Protein AF-A0A967I7P1-F1 (afdb_monomer_lite)

Secondary structure (DSSP, 8-state):
-EETTTEE---HHHHHHHHH-TTSS--HHHHHHHHHHHHTTT--SS----SSHHHHHHHHHHHHHHHHHHHHHHHTT---SS-GGGGS-HHHHHHHHHHHHHHSHHHHHHHSHHHHH-

Foldseek 3Di:
DADPPLDQDDDVVQQVVCVVALALLRHSVLLSVQQSQCCVVVDQQLDGDDPDDVRVVLQVVLLVVVLVVLLVCVVVVHDDLFDNQLNVGNNSVNSSLRSCCRRVVVVCCVPSVSSNVD

Radius of gyration: 13.95 Å; chains: 1; bounding box: 37×30×35 Å

pLDDT: mean 91.56, std 9.34, range [55.06, 98.44]

Sequence (118 aa):
ESWDQGKVILAWDGVLRGAQNFLDGQNLVLHEFAHQLDSETGHTDGAPLLGGSHSYRSWAEVLSEEFLELQEKSRRGRPTLMDEYGATNPAEFFAVATETFFEKPRQMAKHHTELFET

Structure (mmCIF, N/CA/C/O backbone):
data_AF-A0A967I7P1-F1
#
_entry.id   AF-A0A967I7P1-F1
#
loop_
_atom_site.group_PDB
_atom_site.id
_atom_site.type_symbol
_atom_site.label_atom_id
_atom_site.label_alt_id
_atom_site.label_comp_id
_atom_site.label_asym_id
_atom_site.label_entity_id
_atom_site.label_seq_id
_atom_site.pdbx_PDB_ins_code
_atom_site.Cartn_x
_atom_site.Cartn_y
_atom_site.Cartn_z
_atom_site.occupancy
_atom_site.B_iso_or_equiv
_atom_site.auth_seq_id
_atom_site.auth_comp_id
_atom_site.auth_asym_id
_atom_site.auth_atom_id
_atom_site.pdbx_PDB_model_num
ATOM 1 N N . GLU A 1 1 ? -5.229 -13.146 -4.602 1.00 55.91 1 GLU A N 1
ATOM 2 C CA . GLU A 1 1 ? -3.864 -13.631 -4.841 1.00 55.91 1 GLU A CA 1
ATOM 3 C C . GLU A 1 1 ? -3.444 -13.312 -6.270 1.00 55.91 1 GLU A C 1
ATOM 5 O O . GLU A 1 1 ? -4.151 -13.682 -7.216 1.00 55.91 1 GLU A O 1
ATOM 10 N N . SER A 1 2 ? -2.299 -12.647 -6.418 1.00 55.38 2 SER A N 1
ATOM 11 C CA . SER A 1 2 ? -1.580 -12.472 -7.678 1.00 55.38 2 SER A CA 1
ATOM 12 C C . SER A 1 2 ? -0.619 -13.646 -7.870 1.00 55.38 2 SER A C 1
ATOM 14 O O . SER A 1 2 ? 0.101 -14.022 -6.949 1.00 55.38 2 SER A O 1
ATOM 16 N N . TRP A 1 3 ? -0.651 -14.277 -9.043 1.00 57.00 3 TRP A N 1
ATOM 17 C CA . TRP A 1 3 ? 0.164 -15.456 -9.361 1.00 57.00 3 TRP A CA 1
ATOM 18 C C . TRP A 1 3 ? 1.153 -15.131 -10.488 1.00 57.00 3 TRP A C 1
ATOM 20 O O . TRP A 1 3 ? 0.826 -14.336 -11.371 1.00 57.00 3 TRP A O 1
ATOM 30 N N . ASP A 1 4 ? 2.293 -15.840 -10.517 1.00 55.06 4 ASP A N 1
ATOM 31 C CA . ASP A 1 4 ? 3.481 -15.708 -11.402 1.00 55.06 4 ASP A CA 1
ATOM 32 C C . ASP A 1 4 ? 3.245 -15.698 -12.938 1.00 55.06 4 ASP A C 1
ATOM 34 O O . ASP A 1 4 ? 4.179 -15.807 -13.731 1.00 55.06 4 ASP A O 1
ATOM 38 N N . GLN A 1 5 ? 2.005 -15.594 -13.417 1.00 58.41 5 GLN A N 1
ATOM 39 C CA . GLN A 1 5 ? 1.648 -15.562 -14.841 1.00 58.41 5 GLN A CA 1
ATOM 40 C C . GLN A 1 5 ? 0.782 -14.353 -15.232 1.00 58.41 5 GLN A C 1
ATOM 42 O O . GLN A 1 5 ? 0.047 -14.427 -16.220 1.00 58.41 5 GLN A O 1
ATOM 47 N N . GLY A 1 6 ? 0.834 -13.258 -14.466 1.00 64.12 6 GLY A N 1
ATOM 48 C CA . GLY A 1 6 ? 0.105 -12.021 -14.779 1.00 64.12 6 GLY A CA 1
ATOM 49 C C . GLY A 1 6 ? -1.411 -12.145 -14.605 1.00 64.12 6 GLY A C 1
ATOM 50 O O . GLY A 1 6 ? -2.182 -11.516 -15.333 1.00 64.12 6 GLY A O 1
ATOM 51 N N . LYS A 1 7 ? -1.856 -13.030 -13.705 1.00 77.19 7 LYS A N 1
ATOM 52 C CA . LYS A 1 7 ? -3.276 -13.263 -13.424 1.00 77.19 7 LYS A CA 1
ATOM 53 C C . LYS A 1 7 ? -3.596 -12.790 -12.018 1.00 77.19 7 LYS A C 1
ATOM 55 O O . LYS A 1 7 ? -3.058 -13.314 -11.047 1.00 77.19 7 LYS A O 1
ATOM 60 N N . VAL A 1 8 ? -4.556 -11.879 -11.940 1.00 81.75 8 VAL A N 1
ATOM 61 C CA . VAL A 1 8 ? -5.145 -11.414 -10.687 1.00 81.75 8 VAL A CA 1
ATOM 62 C C . VAL A 1 8 ? -6.351 -12.296 -10.357 1.00 81.75 8 VAL A C 1
ATOM 64 O O . VAL A 1 8 ? -7.308 -12.363 -11.134 1.00 81.75 8 VAL A O 1
ATOM 67 N N . ILE A 1 9 ? -6.303 -12.998 -9.222 1.00 82.69 9 ILE A N 1
ATOM 68 C CA . ILE A 1 9 ? -7.405 -13.836 -8.732 1.00 82.69 9 ILE A CA 1
ATOM 69 C C . ILE A 1 9 ? -8.074 -13.143 -7.550 1.00 82.69 9 ILE A C 1
ATOM 71 O O . ILE A 1 9 ? -7.442 -12.880 -6.526 1.00 82.69 9 ILE A O 1
ATOM 75 N N . LEU A 1 10 ? -9.379 -12.903 -7.684 1.00 86.88 10 LEU A N 1
ATOM 76 C CA . LEU A 1 10 ? -10.177 -12.164 -6.712 1.00 86.88 10 LEU A CA 1
ATOM 77 C C . LEU A 1 10 ? -11.340 -13.010 -6.206 1.00 86.88 10 LEU A C 1
ATOM 79 O O . LEU A 1 10 ? -12.082 -13.611 -6.986 1.00 86.88 10 LEU A O 1
ATOM 83 N N . ALA A 1 11 ? -11.551 -12.987 -4.892 1.00 87.94 11 ALA A N 1
ATOM 84 C CA . ALA A 1 11 ? -12.796 -13.458 -4.309 1.00 87.94 11 ALA A CA 1
ATOM 85 C C . ALA A 1 11 ? -13.900 -12.426 -4.587 1.00 87.94 11 ALA A C 1
ATOM 87 O O . ALA A 1 11 ? -13.802 -11.278 -4.151 1.00 87.94 11 ALA A O 1
ATOM 88 N N . TRP A 1 12 ? -14.964 -12.833 -5.287 1.00 91.31 12 TRP A N 1
ATOM 89 C CA . TRP A 1 12 ? -16.040 -11.929 -5.717 1.00 91.31 12 TRP A CA 1
ATOM 90 C C . TRP A 1 12 ? -16.684 -11.155 -4.559 1.00 91.31 12 TRP A C 1
ATOM 92 O O . TRP A 1 12 ? -16.896 -9.949 -4.660 1.00 91.31 12 TRP A O 1
ATOM 102 N N . ASP A 1 13 ? -16.909 -11.810 -3.419 1.00 90.12 13 ASP A N 1
ATOM 103 C CA . ASP A 1 13 ? -17.461 -11.144 -2.236 1.00 90.12 13 ASP A CA 1
ATOM 104 C C . ASP A 1 13 ? -16.521 -10.063 -1.679 1.00 90.12 13 ASP A C 1
ATOM 106 O O . ASP A 1 13 ? -16.984 -9.064 -1.132 1.00 90.12 13 ASP A O 1
ATOM 110 N N . GLY A 1 14 ? -15.203 -10.243 -1.821 1.00 84.38 14 GLY A N 1
ATOM 111 C CA . GLY A 1 14 ? -14.206 -9.235 -1.455 1.00 84.38 14 GLY A CA 1
ATOM 112 C C . GLY A 1 14 ? -14.255 -8.020 -2.380 1.00 84.38 14 GLY A C 1
ATOM 113 O O . GLY A 1 14 ? -14.239 -6.890 -1.901 1.00 84.38 14 GLY A O 1
ATOM 114 N N . VAL A 1 15 ? -14.420 -8.250 -3.687 1.00 89.62 15 VAL A N 1
ATOM 115 C CA . VAL A 1 15 ? -14.613 -7.178 -4.680 1.00 89.62 15 VAL A CA 1
ATOM 116 C C . VAL A 1 15 ? -15.866 -6.363 -4.368 1.00 89.62 15 VAL A C 1
ATOM 118 O O . VAL A 1 15 ? -15.817 -5.135 -4.362 1.00 89.62 15 VAL A O 1
ATOM 121 N N . LEU A 1 16 ? -16.984 -7.032 -4.069 1.00 90.19 16 LEU A N 1
ATOM 122 C CA . LEU A 1 16 ? -18.230 -6.351 -3.720 1.00 90.19 16 LEU A CA 1
ATOM 123 C C . LEU A 1 16 ? -18.097 -5.515 -2.443 1.00 90.19 16 LEU A C 1
ATOM 125 O O . LEU A 1 16 ? -18.603 -4.396 -2.416 1.00 90.19 16 LEU A O 1
ATOM 129 N N . ARG A 1 17 ? -17.410 -6.022 -1.408 1.00 88.19 17 ARG A N 1
ATOM 130 C CA . ARG A 1 17 ? -17.174 -5.266 -0.167 1.00 88.19 17 ARG A CA 1
ATOM 131 C C . ARG A 1 17 ? -16.344 -4.004 -0.410 1.00 88.19 17 ARG A C 1
ATOM 133 O O . ARG A 1 17 ? -16.805 -2.926 -0.048 1.00 88.19 17 ARG A O 1
ATOM 140 N N . GLY A 1 18 ? -15.199 -4.119 -1.087 1.00 85.50 18 GLY A N 1
ATOM 141 C CA . GLY A 1 18 ? -14.349 -2.957 -1.388 1.00 85.50 18 GLY A CA 1
ATOM 142 C C . GLY A 1 18 ? -15.047 -1.924 -2.284 1.00 85.50 18 GLY A C 1
ATOM 143 O O . GLY A 1 18 ? -14.911 -0.721 -2.095 1.00 85.50 18 GLY A O 1
ATOM 144 N N . ALA A 1 19 ? -15.889 -2.366 -3.224 1.00 87.25 19 ALA A N 1
ATOM 145 C CA . ALA A 1 19 ? -16.678 -1.453 -4.054 1.00 87.25 19 ALA A CA 1
ATOM 146 C C . ALA A 1 19 ? -17.805 -0.731 -3.284 1.00 87.25 19 ALA A C 1
ATOM 148 O O . ALA A 1 19 ? -18.269 0.323 -3.719 1.00 87.25 19 ALA A O 1
ATOM 149 N N . GLN A 1 20 ? -18.279 -1.297 -2.170 1.00 91.19 20 GLN A N 1
ATOM 150 C CA . GLN A 1 20 ? -19.348 -0.716 -1.353 1.00 91.19 20 GLN A CA 1
ATOM 151 C C . GLN A 1 20 ? -18.841 0.321 -0.350 1.00 91.19 20 GLN A C 1
ATOM 153 O O . GLN A 1 20 ? -19.590 1.243 -0.018 1.00 91.19 20 GLN A O 1
ATOM 158 N N . ASN A 1 21 ? -17.604 0.186 0.131 1.00 90.75 21 ASN A N 1
ATOM 159 C CA . ASN A 1 21 ? -17.021 1.100 1.103 1.00 90.75 21 ASN A CA 1
ATOM 160 C C . ASN A 1 21 ? -15.593 1.490 0.722 1.00 90.75 21 ASN A C 1
ATOM 162 O O . ASN A 1 21 ? -14.646 0.825 1.098 1.00 90.75 21 ASN A O 1
ATOM 166 N N . PHE A 1 22 ? -15.452 2.621 0.039 1.00 90.81 22 PHE A N 1
ATOM 167 C CA . PHE A 1 22 ? -14.157 3.114 -0.435 1.00 90.81 22 PHE A CA 1
ATOM 168 C C . PHE A 1 22 ? -13.442 4.027 0.582 1.00 90.81 22 PHE A C 1
ATOM 170 O O . PHE A 1 22 ? -12.728 4.953 0.201 1.00 90.81 22 PHE A O 1
ATOM 177 N N . LEU A 1 23 ? -13.752 3.882 1.875 1.00 91.44 23 LEU A N 1
ATOM 178 C CA . LEU A 1 23 ? -13.301 4.786 2.945 1.00 91.44 23 LEU A CA 1
ATOM 179 C C . LEU A 1 23 ? -12.723 4.046 4.161 1.00 91.44 23 LEU A C 1
ATOM 181 O O . LEU A 1 23 ? -12.254 4.701 5.100 1.00 91.44 23 LEU A O 1
ATOM 185 N N . ASP A 1 24 ? -12.772 2.711 4.193 1.00 91.69 24 ASP A N 1
ATOM 186 C CA . ASP A 1 24 ? -12.225 1.921 5.301 1.00 91.69 24 ASP A CA 1
ATOM 187 C C . ASP A 1 24 ? -10.746 1.572 5.121 1.00 91.69 24 ASP A C 1
ATOM 189 O O . ASP A 1 24 ? -10.099 1.241 6.118 1.00 91.69 24 ASP A O 1
ATOM 193 N N . GLY A 1 25 ? -10.167 1.827 3.944 1.00 92.62 25 GLY A N 1
ATOM 194 C CA . GLY A 1 25 ? -8.765 1.551 3.651 1.00 92.62 25 GLY A CA 1
ATOM 195 C C . GLY A 1 25 ? -8.515 0.079 3.351 1.00 92.62 25 GLY A C 1
ATOM 196 O O . GLY A 1 25 ? -7.390 -0.365 3.556 1.00 92.62 25 GLY A O 1
ATOM 197 N N . GLN A 1 26 ? -9.549 -0.664 2.943 1.00 93.25 26 GLN A N 1
ATOM 198 C CA . GLN A 1 26 ? -9.488 -2.092 2.651 1.00 93.25 26 GLN A CA 1
ATOM 199 C C . GLN A 1 26 ? -10.125 -2.380 1.287 1.00 93.25 26 GLN A C 1
ATOM 201 O O . GLN A 1 26 ? -11.342 -2.491 1.129 1.00 93.25 26 GLN A O 1
ATOM 206 N N . ASN A 1 27 ? -9.279 -2.583 0.283 1.00 95.12 27 ASN A N 1
ATOM 207 C CA . ASN A 1 27 ? -9.681 -2.821 -1.088 1.00 95.12 27 ASN A CA 1
ATOM 208 C C . ASN A 1 27 ? -8.894 -3.958 -1.734 1.00 95.12 27 ASN A C 1
ATOM 210 O O . ASN A 1 27 ? -7.821 -3.764 -2.306 1.00 95.12 27 ASN A O 1
ATOM 214 N N . LEU A 1 28 ? -9.510 -5.143 -1.758 1.00 93.44 28 LEU A N 1
ATOM 215 C CA . LEU A 1 28 ? -8.911 -6.336 -2.357 1.00 93.44 28 LEU A CA 1
ATOM 216 C C . LEU A 1 28 ? -8.489 -6.124 -3.820 1.00 93.44 28 LEU A C 1
ATOM 218 O O . LEU A 1 28 ? -7.512 -6.709 -4.264 1.00 93.44 28 LEU A O 1
ATOM 222 N N . VAL A 1 29 ? -9.210 -5.304 -4.591 1.00 94.06 29 VAL A N 1
ATOM 223 C CA . VAL A 1 29 ? -8.823 -5.054 -5.985 1.00 94.06 29 VAL A CA 1
ATOM 224 C C . VAL A 1 29 ? -7.516 -4.270 -6.024 1.00 94.06 29 VAL A C 1
ATOM 226 O O . VAL A 1 29 ? -6.571 -4.717 -6.664 1.00 94.06 29 VAL A O 1
ATOM 229 N N . LEU A 1 30 ? -7.434 -3.138 -5.321 1.00 95.56 30 LEU A N 1
ATOM 230 C CA . LEU A 1 30 ? -6.212 -2.326 -5.292 1.00 95.56 30 LEU A CA 1
ATOM 231 C C . LEU A 1 30 ? -5.019 -3.116 -4.751 1.00 95.56 30 LEU A C 1
ATOM 233 O O . LEU A 1 30 ? -3.943 -3.054 -5.337 1.00 95.56 30 LEU A O 1
ATOM 237 N N . HIS A 1 31 ? -5.242 -3.898 -3.697 1.00 95.94 31 HIS A N 1
ATOM 238 C CA . HIS A 1 31 ? -4.238 -4.752 -3.074 1.00 95.94 31 HIS A CA 1
ATOM 239 C C . HIS A 1 31 ? -3.584 -5.707 -4.084 1.00 95.94 31 HIS A C 1
ATOM 241 O O . HIS A 1 31 ? -2.368 -5.759 -4.245 1.00 95.94 31 HIS A O 1
ATOM 247 N N . GLU A 1 32 ? -4.399 -6.442 -4.835 1.00 94.00 32 GLU A N 1
ATOM 248 C CA . GLU A 1 32 ? -3.904 -7.458 -5.765 1.00 94.00 32 GLU A CA 1
ATOM 249 C C . GLU A 1 32 ? -3.291 -6.843 -7.028 1.00 94.00 32 GLU A C 1
ATOM 251 O O . GLU A 1 32 ? -2.361 -7.400 -7.612 1.00 94.00 32 GLU A O 1
ATOM 256 N N . PHE A 1 33 ? -3.770 -5.664 -7.436 1.00 94.12 33 PHE A N 1
ATOM 257 C CA . PHE A 1 33 ? -3.123 -4.884 -8.488 1.00 94.12 33 PHE A CA 1
ATOM 258 C C . PHE A 1 33 ? -1.771 -4.314 -8.038 1.00 94.12 33 PHE A C 1
ATOM 260 O O . PHE A 1 33 ? -0.855 -4.258 -8.856 1.00 94.12 33 PHE A O 1
ATOM 267 N N . ALA A 1 34 ? -1.60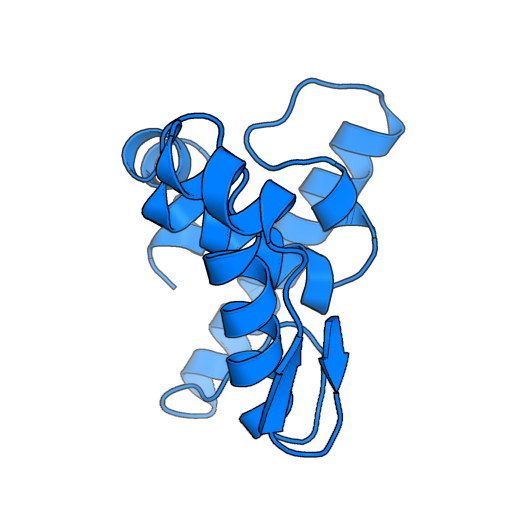9 -3.944 -6.765 1.00 94.94 34 ALA A N 1
ATOM 268 C CA . ALA A 1 34 ? -0.318 -3.523 -6.227 1.00 94.94 34 ALA A CA 1
ATOM 269 C C . ALA A 1 34 ? 0.708 -4.663 -6.302 1.00 94.94 34 ALA A C 1
ATOM 271 O 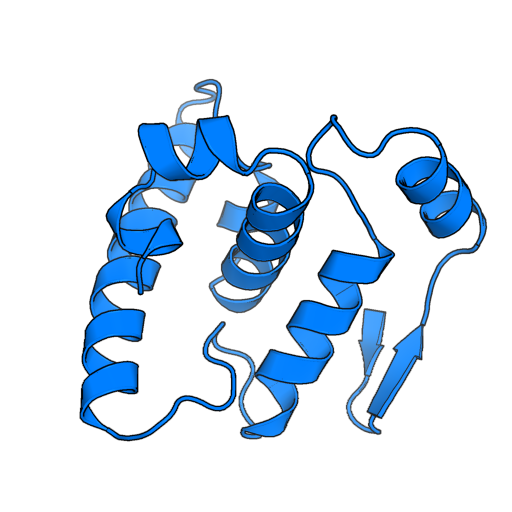O . ALA A 1 34 ? 1.797 -4.465 -6.836 1.00 94.94 34 ALA A O 1
ATOM 272 N N . HIS A 1 35 ? 0.328 -5.881 -5.903 1.00 93.62 35 HIS A N 1
ATOM 273 C CA . HIS A 1 35 ? 1.175 -7.070 -6.078 1.00 93.62 35 HIS A CA 1
ATOM 274 C C . HIS A 1 35 ? 1.534 -7.326 -7.543 1.00 93.62 35 HIS A C 1
ATOM 276 O O . HIS A 1 35 ? 2.662 -7.702 -7.858 1.00 93.62 35 HIS A O 1
ATOM 282 N N . GLN A 1 36 ? 0.593 -7.098 -8.465 1.00 91.25 36 GLN A N 1
ATOM 283 C CA . GLN A 1 36 ? 0.884 -7.223 -9.890 1.00 91.25 36 GLN A CA 1
ATOM 284 C C . GLN A 1 36 ? 1.949 -6.212 -10.341 1.00 91.25 36 GLN A C 1
ATOM 286 O O . GLN A 1 36 ? 2.868 -6.618 -11.046 1.00 91.25 36 GLN A O 1
ATOM 291 N N . LEU A 1 37 ? 1.863 -4.949 -9.913 1.00 91.50 37 LEU A N 1
ATOM 292 C CA . LEU A 1 37 ? 2.852 -3.913 -10.238 1.00 91.50 37 LEU A CA 1
ATOM 293 C C . LEU A 1 37 ? 4.229 -4.194 -9.626 1.00 91.50 37 LEU A C 1
ATOM 295 O O . LEU A 1 37 ? 5.240 -3.985 -10.293 1.00 91.50 37 LEU A O 1
ATOM 299 N N . ASP A 1 38 ? 4.271 -4.676 -8.384 1.00 91.81 38 ASP A N 1
ATOM 300 C CA . ASP A 1 38 ? 5.509 -5.084 -7.708 1.00 91.81 38 ASP A CA 1
ATOM 301 C C . ASP A 1 38 ? 6.214 -6.192 -8.514 1.00 91.81 38 ASP A C 1
ATOM 303 O O . ASP A 1 38 ? 7.368 -6.056 -8.931 1.00 91.81 38 ASP A O 1
ATOM 307 N N . SER A 1 39 ? 5.446 -7.219 -8.900 1.00 89.44 39 SER A N 1
ATOM 308 C CA . SER A 1 39 ? 5.950 -8.378 -9.646 1.00 89.44 39 SER A CA 1
ATOM 309 C C . SER A 1 39 ? 6.501 -8.067 -11.047 1.00 89.44 39 SER A C 1
ATOM 311 O O . SER A 1 39 ? 7.272 -8.865 -11.586 1.00 89.44 39 SER A O 1
ATOM 313 N N . GLU A 1 40 ? 6.157 -6.923 -11.659 1.00 86.62 40 GLU A N 1
ATOM 314 C CA . GLU A 1 40 ? 6.640 -6.552 -13.003 1.00 86.62 40 GLU A CA 1
ATOM 315 C C . GLU A 1 40 ? 8.166 -6.387 -13.061 1.00 86.62 40 GLU A C 1
ATOM 317 O O . GLU A 1 40 ? 8.773 -6.551 -14.122 1.00 86.62 40 GLU A O 1
ATOM 322 N N . THR A 1 41 ? 8.801 -6.110 -11.921 1.00 80.31 41 THR A N 1
ATOM 323 C CA . THR A 1 41 ? 10.262 -6.015 -11.801 1.00 80.31 41 THR A CA 1
ATOM 324 C C . THR A 1 41 ? 10.958 -7.383 -11.755 1.00 80.31 41 THR A C 1
ATOM 326 O O . THR A 1 41 ? 12.189 -7.460 -11.827 1.00 80.31 41 THR A O 1
ATOM 329 N N . GLY A 1 42 ? 10.189 -8.472 -11.630 1.00 80.19 42 GLY A N 1
ATOM 330 C CA . GLY A 1 42 ? 10.686 -9.826 -11.379 1.00 80.19 42 GLY A CA 1
ATOM 331 C C . GLY A 1 42 ? 11.035 -10.106 -9.913 1.00 80.19 42 GLY A C 1
ATOM 332 O O . GLY A 1 42 ? 11.537 -11.190 -9.618 1.00 80.19 42 GLY A O 1
ATOM 333 N N . HIS A 1 43 ? 10.779 -9.155 -9.012 1.00 82.31 43 HIS A N 1
ATOM 334 C CA . HIS A 1 43 ? 10.916 -9.291 -7.563 1.00 82.31 43 HIS A CA 1
ATOM 335 C C . HIS A 1 43 ? 9.590 -8.912 -6.889 1.00 82.31 43 HIS A C 1
ATOM 337 O O . HIS A 1 43 ? 8.744 -8.272 -7.502 1.00 82.31 43 HIS A O 1
ATOM 343 N N . THR A 1 44 ? 9.392 -9.354 -5.649 1.00 85.81 44 THR A N 1
ATOM 344 C CA . THR A 1 44 ? 8.225 -9.002 -4.824 1.00 85.81 44 THR A CA 1
ATOM 345 C C . THR A 1 44 ? 8.728 -8.441 -3.501 1.00 85.81 44 THR A C 1
ATOM 347 O O . THR A 1 44 ? 8.783 -9.143 -2.484 1.00 85.81 44 THR A O 1
ATOM 350 N N . ASP A 1 45 ? 9.246 -7.221 -3.552 1.00 89.31 45 ASP A N 1
ATOM 351 C CA . ASP A 1 45 ? 9.893 -6.531 -2.437 1.00 89.31 45 ASP A CA 1
ATOM 352 C C . ASP A 1 45 ? 9.212 -5.198 -2.091 1.00 89.31 45 ASP A C 1
ATOM 354 O O . ASP A 1 45 ? 9.739 -4.425 -1.288 1.00 89.31 45 ASP A O 1
ATOM 358 N N . GLY A 1 46 ? 8.014 -4.959 -2.632 1.00 91.44 46 GLY A N 1
ATOM 359 C CA . GLY A 1 46 ? 7.256 -3.728 -2.447 1.00 91.44 46 GLY A CA 1
ATOM 360 C C . GLY A 1 46 ? 7.790 -2.559 -3.274 1.00 91.44 46 GLY A C 1
ATOM 361 O O . GLY A 1 46 ? 7.492 -1.408 -2.955 1.00 91.44 46 GLY A O 1
ATOM 362 N N . ALA A 1 47 ? 8.596 -2.815 -4.306 1.00 92.62 47 ALA A N 1
ATOM 363 C CA . ALA A 1 47 ? 9.157 -1.799 -5.185 1.00 92.62 47 ALA A CA 1
ATOM 364 C C . ALA A 1 47 ? 8.709 -2.039 -6.639 1.00 92.62 47 ALA A C 1
ATOM 366 O O . ALA A 1 47 ? 9.375 -2.763 -7.384 1.00 92.62 47 ALA A O 1
ATOM 367 N N . PRO A 1 48 ? 7.622 -1.384 -7.097 1.00 90.00 48 PRO A N 1
ATOM 368 C CA . PRO A 1 48 ? 7.181 -1.491 -8.488 1.00 90.00 48 PRO A CA 1
ATOM 369 C C . PRO A 1 48 ? 8.207 -0.879 -9.463 1.00 90.00 48 PRO A C 1
ATOM 371 O O . PRO A 1 48 ? 9.277 -0.398 -9.084 1.00 90.00 48 PRO A O 1
ATOM 374 N N . LEU A 1 49 ? 7.903 -0.873 -10.763 1.00 89.12 49 LEU A N 1
ATOM 375 C CA . LEU A 1 49 ? 8.749 -0.198 -11.753 1.00 89.12 49 LEU A CA 1
ATOM 376 C C . LEU A 1 49 ? 8.831 1.317 -11.481 1.00 89.12 49 LEU A C 1
ATOM 378 O O . LEU A 1 49 ? 7.875 2.056 -11.715 1.00 89.12 49 LEU A O 1
ATOM 382 N N . LEU A 1 50 ? 10.000 1.789 -11.036 1.00 87.25 50 LEU A N 1
ATOM 383 C CA . LEU A 1 50 ? 10.263 3.201 -10.734 1.00 87.25 50 LEU A CA 1
ATOM 384 C C . LEU A 1 50 ? 11.120 3.872 -11.818 1.00 87.25 50 LEU A C 1
ATOM 386 O O . LEU A 1 50 ? 11.919 3.237 -12.507 1.00 87.25 50 LEU A O 1
ATOM 390 N N . GLY A 1 51 ? 10.995 5.200 -11.936 1.00 82.12 51 GLY A N 1
ATOM 391 C CA . GLY A 1 51 ? 11.591 6.036 -12.993 1.00 82.12 51 GLY A CA 1
ATOM 392 C C . GLY A 1 51 ? 13.124 6.182 -13.002 1.00 82.12 51 GLY A C 1
ATOM 393 O O . GLY A 1 51 ? 13.637 7.110 -13.628 1.00 82.12 51 GLY A O 1
ATOM 394 N N . GLY A 1 52 ? 13.870 5.304 -12.324 1.00 83.81 52 GLY A N 1
ATOM 395 C CA . GLY A 1 52 ? 15.336 5.280 -12.320 1.00 83.81 52 GLY A CA 1
ATOM 396 C C . GLY A 1 52 ? 15.956 4.974 -10.953 1.00 83.81 52 GLY A C 1
ATOM 397 O O . GLY A 1 52 ? 15.277 4.904 -9.933 1.00 83.81 52 GLY A O 1
ATOM 398 N N . SER A 1 53 ? 17.283 4.817 -10.915 1.00 81.12 53 SER A N 1
ATOM 399 C CA . SER A 1 53 ? 18.024 4.386 -9.713 1.00 81.12 53 SER A CA 1
ATOM 400 C C . SER A 1 53 ? 17.918 5.342 -8.520 1.00 81.12 53 SER A C 1
ATOM 402 O O . SER A 1 53 ? 17.971 4.896 -7.376 1.00 81.12 53 SER A O 1
ATOM 404 N N . HIS A 1 54 ? 17.754 6.645 -8.767 1.00 86.88 54 HIS A N 1
ATOM 405 C CA . HIS A 1 54 ? 17.516 7.625 -7.706 1.00 86.88 54 HIS A CA 1
ATOM 406 C C . HIS A 1 54 ? 16.154 7.404 -7.031 1.00 86.88 54 HIS A C 1
ATOM 408 O O . HIS A 1 54 ? 16.078 7.414 -5.806 1.00 86.88 54 HIS A O 1
ATOM 414 N N . SER A 1 55 ? 15.105 7.146 -7.821 1.00 89.50 55 SER A N 1
ATOM 415 C CA . SER A 1 55 ? 13.764 6.844 -7.310 1.00 89.50 55 SER A CA 1
ATOM 416 C C . SER A 1 55 ? 13.761 5.563 -6.483 1.00 89.50 55 SER A C 1
ATOM 418 O O . SER A 1 55 ? 13.204 5.562 -5.396 1.00 89.50 55 SER A O 1
ATOM 420 N N . TYR A 1 56 ? 14.469 4.517 -6.925 1.00 91.69 56 TYR A N 1
ATOM 421 C CA . TYR A 1 56 ? 14.608 3.281 -6.145 1.00 91.69 56 TYR A CA 1
ATOM 422 C C . TYR A 1 56 ? 15.261 3.493 -4.782 1.00 91.69 56 TYR A C 1
ATOM 424 O O . TYR A 1 56 ? 14.827 2.896 -3.804 1.00 91.69 56 TYR A O 1
ATOM 432 N N . ARG A 1 57 ? 16.294 4.339 -4.692 1.00 92.19 57 ARG A N 1
ATOM 433 C CA . ARG A 1 57 ? 16.936 4.622 -3.403 1.00 92.19 57 ARG A CA 1
ATOM 434 C C . ARG A 1 57 ? 15.993 5.369 -2.461 1.00 92.19 57 ARG A C 1
ATOM 436 O O . ARG A 1 57 ? 15.830 4.935 -1.330 1.00 92.19 57 ARG A O 1
ATOM 443 N N . SER A 1 58 ? 15.373 6.445 -2.950 1.00 93.56 58 SER A N 1
ATOM 444 C CA . SER A 1 58 ? 14.414 7.237 -2.169 1.00 93.56 58 SER A CA 1
ATOM 445 C C . SER A 1 58 ? 13.251 6.372 -1.683 1.00 93.56 58 SER A C 1
ATOM 447 O O . SER A 1 58 ? 12.908 6.397 -0.508 1.00 93.56 58 SER A O 1
ATOM 449 N N . TRP A 1 59 ? 12.696 5.553 -2.578 1.00 95.50 59 TRP A N 1
ATOM 450 C CA . TRP A 1 59 ? 11.622 4.618 -2.264 1.00 95.50 59 TRP A CA 1
ATOM 451 C C . TRP A 1 59 ? 12.034 3.598 -1.208 1.00 95.50 59 TRP A C 1
ATOM 453 O O . TRP A 1 59 ? 11.332 3.426 -0.220 1.00 95.50 59 TRP A O 1
ATOM 463 N N . ALA A 1 60 ? 13.188 2.950 -1.380 1.00 94.38 60 ALA A N 1
ATOM 464 C CA . ALA A 1 60 ? 13.662 1.948 -0.435 1.00 94.38 60 ALA A CA 1
ATOM 465 C C . ALA A 1 60 ? 13.900 2.535 0.964 1.00 94.38 60 ALA A C 1
ATOM 467 O O . ALA A 1 60 ? 13.605 1.867 1.953 1.00 94.38 60 ALA A O 1
ATOM 468 N N . GLU A 1 61 ? 14.419 3.763 1.053 1.00 96.38 61 GLU A N 1
ATOM 469 C CA . GLU A 1 61 ? 14.623 4.471 2.321 1.00 96.38 61 GLU A CA 1
ATOM 470 C C . GLU A 1 61 ? 13.282 4.737 3.024 1.00 96.38 61 GLU A C 1
ATOM 472 O O . GLU A 1 61 ? 13.084 4.264 4.146 1.00 96.38 61 GLU A O 1
ATOM 477 N N . VAL A 1 62 ? 12.339 5.390 2.338 1.00 97.44 62 VAL A N 1
ATOM 478 C CA . VAL A 1 62 ? 11.023 5.752 2.896 1.00 97.44 62 VAL A CA 1
ATOM 479 C C . VAL A 1 62 ? 10.184 4.516 3.230 1.00 97.44 62 VAL A C 1
ATOM 481 O O . VAL A 1 62 ? 9.659 4.403 4.338 1.00 97.44 62 VAL A O 1
ATOM 484 N N . LEU A 1 63 ? 10.090 3.551 2.309 1.00 96.50 63 LEU A N 1
ATOM 485 C CA . LEU A 1 63 ? 9.310 2.330 2.513 1.00 96.50 63 LEU A CA 1
ATOM 486 C C . LEU A 1 63 ? 9.838 1.533 3.707 1.00 96.50 63 LEU A C 1
ATOM 488 O O . LEU A 1 63 ? 9.049 1.064 4.525 1.00 96.50 63 LEU A O 1
ATOM 492 N N . SER A 1 64 ? 11.162 1.395 3.837 1.00 96.75 64 SER A N 1
ATOM 493 C CA . SER A 1 64 ? 11.757 0.640 4.945 1.00 96.75 64 SER A CA 1
ATOM 494 C C . SER A 1 64 ? 11.473 1.286 6.301 1.00 96.75 64 SER A C 1
ATOM 496 O O . SER A 1 64 ? 11.190 0.572 7.265 1.00 96.75 64 SER A O 1
ATOM 498 N N . GLU A 1 65 ? 11.546 2.615 6.398 1.00 98.06 65 GLU A N 1
ATOM 499 C CA . GLU A 1 65 ? 11.262 3.338 7.641 1.00 98.06 65 GLU A CA 1
ATOM 500 C C . GLU A 1 65 ? 9.795 3.182 8.063 1.00 98.06 65 GLU A C 1
ATOM 502 O O . GLU A 1 65 ? 9.506 2.786 9.196 1.00 98.06 65 GLU A O 1
ATOM 507 N N . GLU A 1 66 ? 8.873 3.411 7.132 1.00 98.25 66 GLU A N 1
ATOM 508 C CA . GLU A 1 66 ? 7.431 3.329 7.367 1.00 98.25 66 GLU A CA 1
ATOM 509 C C . GLU A 1 66 ? 6.973 1.897 7.682 1.00 98.25 66 GLU A C 1
ATOM 511 O O . GLU A 1 66 ? 6.159 1.671 8.585 1.00 98.25 66 GLU A O 1
ATOM 516 N N . PHE A 1 67 ? 7.557 0.903 7.006 1.00 98.31 67 PHE A N 1
ATOM 517 C CA . PHE A 1 67 ? 7.319 -0.509 7.294 1.00 98.31 67 PHE A CA 1
ATOM 518 C C . PHE A 1 67 ? 7.737 -0.877 8.722 1.00 98.31 67 PHE A C 1
ATOM 520 O O . PHE A 1 67 ? 6.961 -1.490 9.460 1.00 98.31 67 PHE A O 1
ATOM 527 N N . LEU A 1 68 ? 8.938 -0.470 9.149 1.00 98.38 68 LEU A N 1
ATOM 528 C CA . LEU A 1 68 ? 9.421 -0.721 10.510 1.00 98.38 68 LEU A CA 1
ATOM 529 C C . LEU A 1 68 ? 8.565 -0.004 11.561 1.00 98.38 68 LEU A C 1
ATOM 531 O O . LEU A 1 68 ? 8.306 -0.561 12.635 1.00 98.38 68 LEU A O 1
ATOM 535 N N . GLU A 1 69 ? 8.098 1.210 11.267 1.00 98.25 69 GLU A N 1
ATOM 536 C CA . GLU A 1 69 ? 7.188 1.924 12.157 1.00 98.25 69 GLU A CA 1
ATOM 537 C C . GLU A 1 69 ? 5.849 1.183 12.303 1.00 98.25 69 GLU A C 1
ATOM 539 O O . GLU A 1 69 ? 5.368 1.001 13.432 1.00 98.25 69 GLU A O 1
ATOM 544 N N . LEU A 1 70 ? 5.263 0.717 11.194 1.00 98.38 70 LEU A N 1
ATOM 545 C CA . LEU A 1 70 ? 4.028 -0.064 11.213 1.00 98.38 70 LEU A CA 1
ATOM 546 C C . LEU A 1 70 ? 4.211 -1.355 12.019 1.00 98.38 70 LEU A C 1
ATOM 548 O O . LEU A 1 70 ? 3.423 -1.613 12.930 1.00 98.38 70 LEU A O 1
ATOM 552 N N . GLN A 1 71 ? 5.289 -2.108 11.776 1.00 98.44 71 GLN A N 1
ATOM 553 C CA . GLN A 1 71 ? 5.616 -3.317 12.540 1.00 98.44 71 GLN A CA 1
ATOM 554 C C . GLN A 1 71 ? 5.675 -3.055 14.046 1.00 98.44 71 GLN A C 1
ATOM 556 O O . GLN A 1 71 ? 5.104 -3.809 14.842 1.00 98.44 71 GLN A O 1
ATOM 561 N N . GLU A 1 72 ? 6.334 -1.973 14.462 1.00 98.44 72 GLU A N 1
ATOM 562 C CA . GLU A 1 72 ? 6.453 -1.652 15.879 1.00 98.44 72 GLU A CA 1
ATOM 563 C C . GLU A 1 72 ? 5.116 -1.229 16.501 1.00 98.44 72 GLU A C 1
ATOM 565 O O . GLU A 1 72 ? 4.822 -1.604 17.644 1.00 98.44 72 GLU A O 1
ATOM 570 N N . LYS A 1 73 ? 4.290 -0.464 15.776 1.00 97.88 73 LYS A N 1
ATOM 571 C CA . LYS A 1 73 ? 2.947 -0.072 16.232 1.00 97.88 73 LYS A CA 1
ATOM 572 C C . LYS A 1 73 ? 2.030 -1.293 16.357 1.00 97.88 73 LYS A C 1
ATOM 574 O O 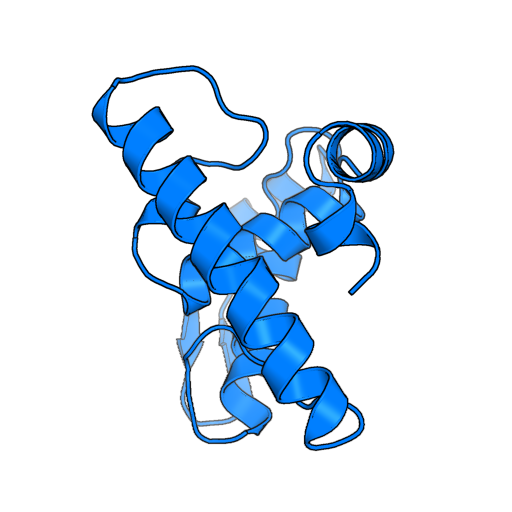. LYS A 1 73 ? 1.424 -1.454 17.422 1.00 97.88 73 LYS A O 1
ATOM 579 N N . SER A 1 74 ? 2.007 -2.175 15.357 1.00 97.19 74 SER A N 1
ATOM 580 C CA . SER A 1 74 ? 1.210 -3.410 15.355 1.00 97.19 74 SER A CA 1
ATOM 581 C C . SER A 1 74 ? 1.631 -4.361 16.473 1.00 97.19 74 SER A C 1
ATOM 583 O O . SER A 1 74 ? 0.796 -4.813 17.253 1.00 97.19 74 SER A O 1
ATOM 585 N N . ARG A 1 75 ? 2.941 -4.566 16.680 1.00 97.19 75 ARG A N 1
ATOM 586 C CA . ARG A 1 75 ? 3.466 -5.387 17.789 1.00 97.19 75 ARG A CA 1
ATOM 587 C C . ARG A 1 75 ? 3.026 -4.887 19.167 1.00 97.19 75 ARG A C 1
ATOM 589 O O . ARG A 1 75 ? 2.889 -5.673 20.103 1.00 97.19 75 ARG A O 1
ATOM 596 N N . ARG A 1 76 ? 2.825 -3.575 19.311 1.00 97.50 76 ARG A N 1
ATOM 597 C CA . ARG A 1 76 ? 2.346 -2.936 20.546 1.00 97.50 76 ARG A CA 1
ATOM 598 C C . ARG A 1 76 ? 0.818 -2.840 20.630 1.00 97.50 76 ARG A C 1
ATOM 600 O O . ARG A 1 76 ? 0.331 -2.274 21.608 1.00 97.50 76 ARG A O 1
ATOM 607 N N . GLY A 1 77 ? 0.078 -3.328 19.632 1.00 95.69 77 GLY A N 1
ATOM 608 C CA . GLY A 1 77 ? -1.379 -3.201 19.547 1.00 95.69 77 GLY A CA 1
ATOM 609 C C . GLY A 1 77 ? -1.851 -1.745 19.494 1.00 95.69 77 GLY A C 1
ATOM 610 O O . GLY A 1 77 ? -2.903 -1.411 20.042 1.00 95.69 77 GLY A O 1
ATOM 611 N N . ARG A 1 78 ? -1.039 -0.842 18.930 1.00 95.75 78 ARG A N 1
ATOM 612 C CA . ARG A 1 78 ? -1.407 0.571 18.792 1.00 95.75 78 ARG A CA 1
ATOM 613 C C . ARG A 1 78 ? -2.272 0.763 17.545 1.00 95.75 78 ARG A C 1
ATOM 615 O O . ARG A 1 78 ? -1.948 0.176 16.522 1.00 95.75 78 ARG A O 1
ATOM 622 N N . PRO A 1 79 ? -3.298 1.631 17.590 1.00 94.56 79 PRO A N 1
ATOM 623 C CA . PRO A 1 79 ? -4.054 1.987 16.394 1.00 94.56 79 PRO A CA 1
ATOM 624 C C . PRO A 1 79 ? -3.156 2.600 15.312 1.00 94.56 79 PRO A C 1
ATOM 626 O O . PRO A 1 79 ? -2.335 3.476 15.604 1.00 94.56 79 PRO A O 1
ATOM 629 N N . THR A 1 80 ? -3.349 2.167 14.070 1.00 96.88 80 THR A N 1
ATOM 630 C CA . THR A 1 80 ? -2.612 2.594 12.873 1.00 96.88 80 THR A CA 1
ATOM 631 C C . THR A 1 80 ? -3.587 3.076 11.798 1.00 96.88 80 THR A C 1
ATOM 633 O O . THR A 1 80 ? -4.778 2.765 11.841 1.00 96.88 80 THR A O 1
ATOM 636 N N . LEU A 1 81 ? -3.105 3.895 10.856 1.00 97.19 81 LEU A N 1
ATOM 637 C CA . LEU A 1 81 ? -3.909 4.293 9.696 1.00 97.19 81 LEU A CA 1
ATOM 638 C C . LEU A 1 81 ? -4.021 3.148 8.680 1.00 97.19 81 LEU A C 1
ATOM 640 O O . LEU A 1 81 ? -5.113 2.893 8.173 1.00 97.19 81 LEU A O 1
ATOM 644 N N . MET A 1 82 ? -2.879 2.516 8.402 1.00 97.75 82 MET A N 1
ATOM 645 C CA . MET A 1 82 ? -2.734 1.323 7.572 1.00 97.75 82 MET A CA 1
ATOM 646 C C . MET A 1 82 ? -3.086 0.070 8.376 1.00 97.75 82 MET A C 1
ATOM 648 O O . MET A 1 82 ? -2.833 0.021 9.584 1.00 97.75 82 MET A O 1
ATOM 652 N N . ASP A 1 83 ? -3.662 -0.923 7.705 1.00 97.31 83 ASP A N 1
ATOM 653 C CA . ASP A 1 83 ? -3.992 -2.217 8.298 1.00 97.31 83 ASP A CA 1
ATOM 654 C C . ASP A 1 83 ? -2.727 -2.930 8.814 1.00 97.31 83 ASP A C 1
ATOM 656 O O . ASP A 1 83 ? -1.654 -2.840 8.212 1.00 97.31 83 ASP A O 1
ATOM 660 N N . GLU A 1 84 ? -2.837 -3.639 9.940 1.00 97.31 84 GLU A N 1
ATOM 661 C CA . GLU A 1 84 ? -1.702 -4.350 10.534 1.00 97.31 84 GLU A CA 1
ATOM 662 C C . GLU A 1 84 ? -1.179 -5.483 9.650 1.00 97.31 84 GLU A C 1
ATOM 664 O O . GLU A 1 84 ? -0.019 -5.866 9.790 1.00 97.31 84 GLU A O 1
ATOM 669 N N . TYR A 1 85 ? -1.990 -5.977 8.711 1.00 97.00 85 TYR A N 1
ATOM 670 C CA . TYR A 1 85 ? -1.560 -6.955 7.721 1.00 97.00 85 TYR A CA 1
ATOM 671 C C . TYR A 1 85 ? -0.370 -6.453 6.887 1.00 97.00 85 TYR A C 1
ATOM 673 O O . TYR A 1 85 ? 0.534 -7.233 6.576 1.00 97.00 85 TYR A O 1
ATOM 681 N N . GLY A 1 86 ? -0.282 -5.140 6.643 1.00 97.62 86 GLY A N 1
ATOM 682 C CA . GLY A 1 86 ? 0.858 -4.519 5.965 1.00 97.62 86 GLY A CA 1
ATOM 683 C C . GLY A 1 86 ? 2.184 -4.661 6.727 1.00 97.62 86 GLY A C 1
ATOM 684 O O . GLY A 1 86 ? 3.248 -4.480 6.152 1.00 97.62 86 GLY A O 1
ATOM 685 N N . ALA A 1 87 ? 2.165 -5.037 8.009 1.00 97.81 87 ALA A N 1
ATOM 686 C CA . ALA A 1 87 ? 3.368 -5.305 8.803 1.00 97.81 87 ALA A CA 1
ATOM 687 C C . ALA A 1 87 ? 4.026 -6.670 8.493 1.00 97.81 87 ALA A C 1
ATOM 689 O O . ALA A 1 87 ? 5.073 -6.995 9.064 1.00 97.81 87 ALA A O 1
ATOM 690 N N . THR A 1 88 ? 3.420 -7.488 7.626 1.00 97.50 88 THR A N 1
ATOM 691 C CA . THR A 1 88 ? 3.844 -8.873 7.367 1.00 97.50 88 THR A CA 1
ATOM 692 C C . THR A 1 88 ? 5.165 -8.949 6.602 1.00 97.50 88 THR A C 1
ATOM 694 O O . THR A 1 88 ? 6.086 -9.654 7.019 1.00 97.50 88 THR A O 1
ATOM 697 N N . ASN A 1 89 ? 5.271 -8.239 5.481 1.00 97.19 89 ASN A N 1
ATOM 698 C CA . ASN A 1 89 ? 6.470 -8.143 4.650 1.00 97.19 89 ASN A CA 1
ATOM 699 C C . ASN A 1 89 ? 6.382 -6.882 3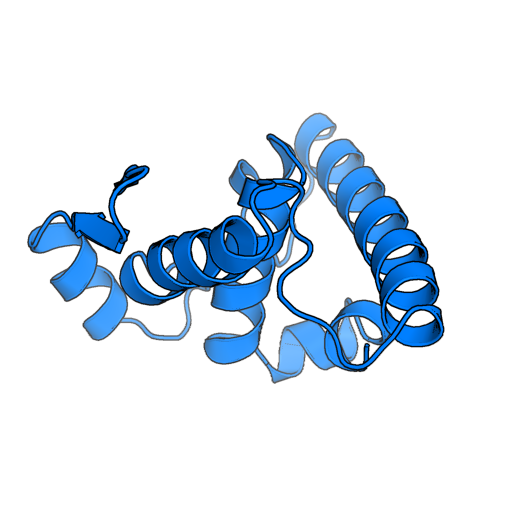.754 1.00 97.19 89 ASN A C 1
ATOM 701 O O . ASN A 1 89 ? 5.307 -6.286 3.680 1.00 97.19 89 ASN A O 1
ATOM 705 N N . PRO A 1 90 ? 7.469 -6.471 3.073 1.00 97.00 90 PRO A N 1
ATOM 706 C CA . PRO A 1 90 ? 7.470 -5.265 2.236 1.00 97.00 90 PRO A CA 1
ATOM 707 C C . PRO A 1 90 ? 6.454 -5.248 1.081 1.00 97.00 90 PRO A C 1
ATOM 709 O O . PRO A 1 90 ? 5.896 -4.193 0.789 1.00 97.00 90 PRO A O 1
ATOM 712 N N . ALA A 1 91 ? 6.164 -6.392 0.455 1.00 96.25 91 ALA A N 1
ATOM 713 C CA . ALA A 1 91 ? 5.165 -6.469 -0.615 1.00 96.25 91 ALA A CA 1
ATOM 714 C C . ALA A 1 91 ? 3.747 -6.218 -0.072 1.00 96.25 91 ALA A C 1
ATOM 716 O O . ALA A 1 91 ? 2.990 -5.421 -0.624 1.00 96.25 91 ALA A O 1
ATOM 717 N N . GLU A 1 92 ? 3.410 -6.823 1.071 1.00 97.56 92 GLU A N 1
ATOM 718 C CA . GLU A 1 92 ? 2.132 -6.575 1.754 1.00 97.56 92 GLU A CA 1
ATOM 719 C C . GLU A 1 92 ? 2.027 -5.145 2.276 1.00 97.56 92 GLU A C 1
ATOM 721 O O . GLU A 1 92 ? 0.961 -4.532 2.225 1.00 97.56 92 GLU A O 1
ATOM 726 N N . PHE A 1 93 ? 3.144 -4.584 2.741 1.00 98.25 93 PHE A N 1
ATOM 727 C CA . PHE A 1 93 ? 3.208 -3.181 3.117 1.00 98.25 93 PHE A CA 1
ATOM 728 C C . PHE A 1 93 ? 2.846 -2.276 1.939 1.00 98.25 93 PHE A C 1
ATOM 730 O O . PHE A 1 93 ? 1.982 -1.412 2.073 1.00 98.25 93 PHE A O 1
ATOM 737 N N . PHE A 1 94 ? 3.465 -2.497 0.777 1.00 97.69 94 PHE A N 1
ATOM 738 C CA . PHE A 1 94 ? 3.179 -1.729 -0.430 1.00 97.69 94 PHE A CA 1
ATOM 739 C C . PHE A 1 94 ? 1.712 -1.852 -0.864 1.00 97.69 94 PHE A C 1
ATOM 741 O O . PHE A 1 94 ? 1.079 -0.848 -1.205 1.00 97.69 94 PHE A O 1
ATOM 748 N N . ALA A 1 95 ? 1.137 -3.053 -0.797 1.00 97.62 95 ALA A N 1
ATOM 749 C CA . ALA A 1 95 ? -0.261 -3.278 -1.139 1.00 97.62 95 ALA A CA 1
ATOM 750 C C . ALA A 1 95 ? -1.223 -2.530 -0.194 1.00 97.62 95 ALA A C 1
ATOM 752 O O . ALA A 1 95 ? -2.077 -1.775 -0.663 1.00 97.62 95 ALA A O 1
ATOM 753 N N . VAL A 1 96 ? -1.019 -2.620 1.124 1.00 98.31 96 VAL A N 1
ATOM 754 C CA . VAL A 1 96 ? -1.838 -1.904 2.124 1.00 98.31 96 VAL A CA 1
ATOM 755 C C . VAL A 1 96 ? -1.640 -0.385 2.060 1.00 98.31 96 VAL A C 1
ATOM 757 O O . VAL A 1 96 ? -2.594 0.388 2.222 1.00 98.31 96 VAL A O 1
ATOM 760 N N . ALA A 1 97 ? -0.417 0.074 1.787 1.00 98.06 97 ALA A N 1
ATOM 761 C CA . ALA A 1 97 ? -0.137 1.483 1.536 1.00 98.06 97 ALA A CA 1
ATOM 762 C C . ALA A 1 97 ? -0.892 1.975 0.293 1.00 98.06 97 ALA A C 1
ATOM 764 O O . ALA A 1 97 ? -1.483 3.053 0.328 1.00 98.06 97 ALA A O 1
ATOM 765 N N . THR A 1 98 ? -0.961 1.162 -0.766 1.00 97.88 98 THR A N 1
ATOM 766 C CA . THR A 1 98 ? -1.720 1.465 -1.989 1.00 97.88 98 THR A CA 1
ATOM 767 C C . THR A 1 98 ? -3.222 1.565 -1.717 1.00 97.88 98 THR A C 1
ATOM 769 O O . THR A 1 98 ? -3.860 2.527 -2.146 1.00 97.88 98 THR A O 1
ATOM 772 N N . GLU A 1 99 ? -3.802 0.630 -0.960 1.00 98.00 99 GLU A N 1
ATOM 773 C CA . GLU A 1 99 ? -5.207 0.712 -0.526 1.00 98.00 99 GLU A CA 1
ATOM 774 C C . GLU A 1 99 ? -5.475 2.025 0.226 1.00 98.00 99 GLU A C 1
ATOM 776 O O . GLU A 1 99 ? -6.394 2.784 -0.098 1.00 98.00 99 GLU A O 1
ATOM 781 N N . THR A 1 100 ? -4.607 2.343 1.187 1.00 98.06 100 THR A N 1
ATOM 782 C CA . THR A 1 100 ? -4.714 3.549 2.016 1.00 98.06 100 THR A CA 1
ATOM 783 C C . THR A 1 100 ? -4.544 4.830 1.196 1.00 98.06 100 THR A C 1
ATOM 785 O O . THR A 1 100 ? -5.253 5.810 1.443 1.00 98.06 100 THR A O 1
ATOM 788 N N . PHE A 1 101 ? -3.656 4.827 0.201 1.00 97.56 101 PHE A N 1
ATOM 789 C CA . PHE A 1 101 ? -3.417 5.955 -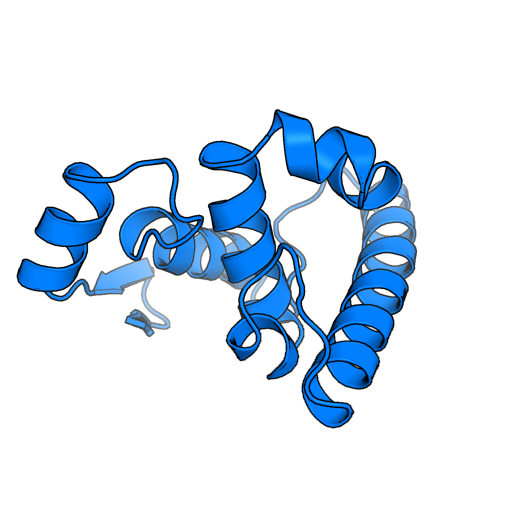0.696 1.00 97.56 101 PHE A CA 1
ATOM 790 C C . PHE A 1 101 ? -4.685 6.353 -1.450 1.00 97.56 101 PHE A C 1
ATOM 792 O O . PHE A 1 101 ? -5.026 7.535 -1.504 1.00 97.56 101 PHE A O 1
ATOM 799 N N . PHE A 1 102 ? -5.421 5.379 -1.986 1.00 97.19 102 PHE A N 1
ATOM 800 C CA . PHE A 1 102 ? -6.631 5.660 -2.757 1.00 97.19 102 PHE A CA 1
ATOM 801 C C . PHE A 1 102 ? -7.867 5.904 -1.886 1.00 97.19 102 PHE A C 1
ATOM 803 O O . PHE A 1 102 ? -8.671 6.777 -2.217 1.00 97.19 102 PHE A O 1
ATOM 810 N N . GLU A 1 103 ? -8.026 5.187 -0.774 1.00 97.19 103 GLU A N 1
ATOM 811 C CA . GLU A 1 103 ? -9.246 5.271 0.043 1.00 97.19 103 GLU A CA 1
ATOM 812 C C . GLU A 1 103 ? -9.174 6.310 1.170 1.00 97.19 103 GLU A C 1
ATOM 814 O O . GLU A 1 103 ? -10.185 6.898 1.566 1.00 97.19 103 GLU A O 1
ATOM 819 N N . LYS A 1 104 ? -7.971 6.594 1.687 1.00 97.56 104 LYS A N 1
ATOM 820 C CA . LYS A 1 104 ? -7.726 7.578 2.757 1.00 97.56 104 LYS A CA 1
ATOM 821 C C . LYS A 1 104 ? -6.604 8.576 2.404 1.00 97.56 104 LYS A C 1
ATOM 823 O O . LYS A 1 104 ? -5.759 8.867 3.260 1.00 97.56 104 LYS A O 1
ATOM 828 N N . PRO A 1 105 ? -6.612 9.199 1.204 1.00 97.12 105 PRO A N 1
ATOM 829 C CA . PRO A 1 105 ? -5.499 10.020 0.711 1.00 97.12 105 PRO A CA 1
ATOM 830 C C . PRO A 1 105 ? -5.156 11.189 1.635 1.00 97.12 105 PRO A C 1
ATOM 832 O O . PRO A 1 105 ? -3.993 11.503 1.860 1.00 97.12 105 PRO A O 1
ATOM 835 N N . ARG A 1 106 ? -6.169 11.845 2.219 1.00 97.56 106 ARG A N 1
ATOM 836 C CA . ARG A 1 106 ? -5.955 13.005 3.102 1.00 97.56 106 ARG A CA 1
ATOM 837 C C . ARG A 1 106 ? -5.278 12.615 4.411 1.00 97.56 106 ARG A C 1
ATOM 839 O O . ARG A 1 106 ? -4.481 13.384 4.939 1.00 97.56 106 ARG A O 1
ATOM 846 N N . GLN A 1 107 ? -5.637 11.459 4.960 1.00 97.94 107 GLN A N 1
ATOM 847 C CA . GLN A 1 107 ? -5.024 10.937 6.172 1.00 97.94 107 GLN A CA 1
ATOM 848 C C . GLN A 1 107 ? -3.595 10.485 5.878 1.00 97.94 107 GLN A C 1
ATOM 850 O O . GLN A 1 107 ? -2.706 10.821 6.655 1.00 97.94 107 GLN A O 1
ATOM 855 N N . MET A 1 108 ? -3.367 9.805 4.750 1.00 97.81 108 MET A N 1
ATOM 856 C C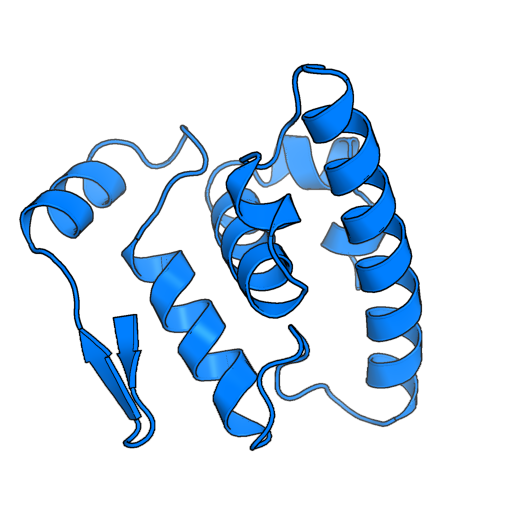A . MET A 1 108 ? -2.031 9.368 4.346 1.00 97.81 108 MET A CA 1
ATOM 857 C C . MET A 1 108 ? -1.100 10.561 4.134 1.00 97.81 108 MET A C 1
ATOM 859 O O . MET A 1 108 ? -0.081 10.645 4.805 1.00 97.81 108 MET A O 1
ATOM 863 N N . ALA A 1 109 ? -1.513 11.565 3.354 1.00 97.88 109 ALA A N 1
ATOM 864 C CA . ALA A 1 109 ? -0.727 12.782 3.139 1.00 97.88 109 ALA A CA 1
ATOM 865 C C . ALA A 1 109 ? -0.378 13.529 4.442 1.00 97.88 109 ALA A C 1
ATOM 867 O O . ALA A 1 109 ? 0.640 14.212 4.519 1.00 97.88 109 ALA A O 1
ATOM 868 N N . LYS A 1 110 ? -1.218 13.416 5.481 1.00 97.75 110 LYS A N 1
ATOM 869 C CA . LYS A 1 110 ? -1.000 14.063 6.783 1.00 97.75 110 LYS A CA 1
ATOM 870 C C . LYS A 1 110 ? -0.101 13.259 7.724 1.00 97.75 110 LYS A C 1
ATOM 872 O O . LYS A 1 110 ? 0.602 13.859 8.533 1.00 97.75 110 LYS A O 1
ATOM 877 N N . HIS A 1 111 ? -0.225 11.935 7.716 1.00 96.81 111 HIS A N 1
ATOM 878 C CA . HIS A 1 111 ? 0.397 11.056 8.711 1.00 96.81 111 HIS A CA 1
ATOM 879 C C . HIS A 1 111 ? 1.629 10.313 8.187 1.00 96.81 111 HIS A C 1
ATOM 881 O O . HIS A 1 111 ? 2.455 9.928 9.003 1.00 96.81 111 HIS A O 1
ATOM 887 N N . HIS A 1 112 ? 1.741 10.165 6.868 1.00 97.19 112 HIS A N 1
ATOM 888 C CA . HIS A 1 112 ? 2.782 9.441 6.136 1.00 97.19 112 HIS A CA 1
ATOM 889 C C . HIS A 1 112 ? 3.192 10.272 4.908 1.00 97.19 112 HIS A C 1
ATOM 891 O O . HIS A 1 112 ? 3.043 9.845 3.764 1.00 97.19 112 HIS A O 1
ATOM 897 N N . THR A 1 113 ? 3.586 11.531 5.135 1.00 97.44 113 THR A N 1
ATOM 898 C CA . THR A 1 113 ? 3.800 12.519 4.063 1.00 97.44 113 THR A CA 1
ATOM 899 C C . THR A 1 113 ? 4.884 12.081 3.084 1.00 97.44 113 THR A C 1
ATOM 901 O O . THR A 1 113 ? 4.666 12.167 1.882 1.00 97.44 113 THR A O 1
ATOM 904 N N . GLU A 1 114 ? 6.012 11.563 3.573 1.00 96.12 114 GLU A N 1
ATOM 905 C CA . GLU A 1 114 ? 7.106 11.117 2.701 1.00 96.12 114 GLU A CA 1
ATOM 906 C C . GLU A 1 114 ? 6.672 9.939 1.823 1.00 96.12 114 GLU A C 1
ATOM 908 O O . GLU A 1 114 ? 6.891 9.965 0.614 1.00 96.12 114 GLU A O 1
ATOM 913 N N . LEU A 1 115 ? 5.958 8.962 2.394 1.00 95.75 115 LEU A N 1
ATOM 914 C CA . LEU A 1 115 ? 5.400 7.834 1.641 1.00 95.75 115 LEU A CA 1
ATOM 915 C C . LEU A 1 115 ? 4.346 8.265 0.612 1.00 95.75 115 LEU A C 1
ATOM 917 O O . LEU A 1 115 ? 4.180 7.609 -0.407 1.00 95.75 115 LEU A O 1
ATOM 921 N N . PHE A 1 116 ? 3.616 9.350 0.873 1.00 96.38 116 PHE A N 1
ATOM 922 C CA . PHE A 1 116 ? 2.615 9.884 -0.052 1.00 96.38 116 PHE A CA 1
ATOM 923 C C . PHE A 1 116 ? 3.236 10.649 -1.233 1.00 96.38 116 PHE A C 1
ATOM 925 O O . PHE A 1 116 ? 2.624 10.725 -2.298 1.00 96.38 116 PHE A O 1
ATOM 932 N N . GLU A 1 117 ? 4.406 11.261 -1.035 1.00 93.00 117 GLU A N 1
ATOM 933 C CA . GLU A 1 117 ? 5.067 12.125 -2.023 1.00 93.00 117 GLU A CA 1
ATOM 934 C C . GLU A 1 117 ? 6.159 11.425 -2.852 1.00 93.00 117 GLU A C 1
ATOM 936 O O . GLU A 1 117 ? 6.537 11.962 -3.898 1.00 93.00 117 GLU A O 1
ATOM 941 N N . THR A 1 118 ? 6.669 10.275 -2.393 1.00 86.94 118 THR A N 1
ATOM 942 C CA . THR A 1 118 ? 7.742 9.504 -3.057 1.00 86.94 118 THR A CA 1
ATOM 943 C C . THR A 1 118 ? 7.227 8.711 -4.254 1.00 86.94 118 THR A C 1
ATOM 945 O O . THR A 1 118 ? 7.911 8.747 -5.306 1.00 86.94 118 THR A O 1
#